Protein AF-A0A847VRV0-F1 (afdb_monomer_lite)

Radius of gyration: 17.58 Å; chains: 1; bounding box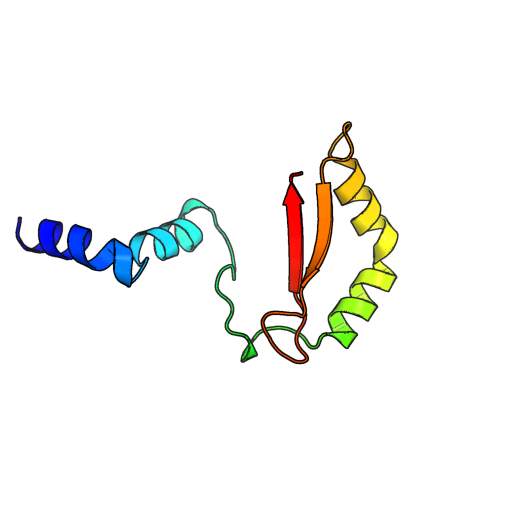: 50×27×33 Å

Sequence (87 aa):
MVVVAVAIVVEPYTKWYHRLADILIYNNHNHYLPCSALPELNEVEEIVSQHQDVVEQIENLSSEGNIEFVIDSMICQGKGSIIILLR

Foldseek 3Di:
DVVVVCCVVCCVPPVVVVVCCCVPVVVVPCPPPDLVPFAFLVVVVVVCVVVVVVVVVQLVVDVVSQWDWDWDCPPHPRGTDIDIGGD

Structure (mmCIF, N/CA/C/O backbone):
data_AF-A0A847VRV0-F1
#
_entry.id   AF-A0A847VRV0-F1
#
loop_
_atom_site.group_PDB
_atom_site.id
_atom_site.type_symbol
_atom_site.label_atom_id
_atom_site.label_alt_id
_atom_site.label_comp_id
_atom_site.label_asym_id
_atom_site.label_entity_id
_atom_site.label_seq_id
_atom_site.pdbx_PDB_ins_code
_atom_site.Cartn_x
_atom_site.Cartn_y
_atom_site.Cartn_z
_atom_site.occupancy
_atom_site.B_iso_or_equiv
_atom_site.auth_seq_id
_atom_site.auth_comp_id
_atom_site.auth_asym_id
_atom_site.auth_atom_id
_atom_site.pdbx_PDB_model_num
ATOM 1 N N . MET A 1 1 ? 36.069 12.510 2.800 1.00 62.81 1 MET A N 1
ATOM 2 C CA . MET A 1 1 ? 35.298 13.758 2.589 1.00 62.81 1 MET A CA 1
ATOM 3 C C . MET A 1 1 ? 34.602 13.799 1.234 1.00 62.81 1 MET A C 1
ATOM 5 O O . MET A 1 1 ? 33.391 13.930 1.233 1.00 62.81 1 MET A O 1
ATOM 9 N N . VAL A 1 2 ? 35.302 13.612 0.107 1.00 74.69 2 VAL A N 1
ATOM 10 C CA . VAL A 1 2 ? 34.681 13.617 -1.241 1.00 74.69 2 VAL A CA 1
ATOM 11 C C . VAL A 1 2 ? 33.540 12.602 -1.377 1.00 74.69 2 VAL A C 1
ATOM 13 O O . VAL A 1 2 ? 32.467 12.955 -1.841 1.00 74.69 2 VAL A O 1
ATOM 16 N N . VAL A 1 3 ? 33.726 11.375 -0.882 1.00 73.19 3 VAL A N 1
ATOM 17 C CA . VAL A 1 3 ? 32.691 10.320 -0.908 1.00 73.19 3 VAL A CA 1
ATOM 18 C C . VAL A 1 3 ? 31.428 10.725 -0.138 1.00 73.19 3 VAL A C 1
ATOM 20 O O . VAL A 1 3 ? 30.323 10.490 -0.608 1.00 73.19 3 VAL A O 1
ATOM 23 N N . VAL A 1 4 ? 31.587 11.384 1.013 1.00 74.00 4 VAL A N 1
ATOM 24 C CA . VAL A 1 4 ? 30.462 11.855 1.840 1.00 74.00 4 VAL A CA 1
ATOM 25 C C . VAL A 1 4 ? 29.743 13.019 1.156 1.00 74.00 4 VAL A C 1
ATOM 27 O O . VAL A 1 4 ? 28.520 13.051 1.132 1.00 74.00 4 VAL A O 1
ATOM 30 N N . ALA A 1 5 ? 30.486 13.941 0.539 1.00 75.50 5 ALA A N 1
ATOM 31 C CA . ALA A 1 5 ? 29.899 15.042 -0.220 1.00 75.50 5 ALA A CA 1
ATOM 32 C C . ALA A 1 5 ? 29.122 14.540 -1.451 1.00 75.50 5 ALA A C 1
ATOM 34 O O . ALA A 1 5 ? 28.015 15.001 -1.701 1.00 75.50 5 ALA A O 1
ATOM 35 N N . VAL A 1 6 ? 29.660 13.556 -2.180 1.00 74.56 6 VAL A N 1
ATOM 36 C CA . VAL A 1 6 ? 28.969 12.917 -3.312 1.00 74.56 6 VAL A CA 1
ATOM 37 C C . VAL A 1 6 ? 27.713 12.187 -2.838 1.00 74.56 6 VAL A C 1
ATOM 39 O O . VAL A 1 6 ? 26.661 12.364 -3.436 1.00 74.56 6 VAL A O 1
ATOM 42 N N . ALA A 1 7 ? 27.785 11.437 -1.737 1.00 67.00 7 ALA A N 1
ATOM 43 C CA . ALA A 1 7 ? 26.624 10.770 -1.150 1.00 67.00 7 ALA A CA 1
ATOM 44 C C . ALA A 1 7 ? 25.490 11.756 -0.810 1.00 67.00 7 ALA A C 1
ATOM 46 O O . ALA A 1 7 ? 24.345 11.521 -1.184 1.00 67.00 7 ALA A O 1
ATOM 47 N N . ILE A 1 8 ? 25.815 12.889 -0.178 1.00 69.94 8 ILE A N 1
ATOM 48 C CA . ILE A 1 8 ? 24.839 13.934 0.178 1.00 69.94 8 ILE A CA 1
ATOM 49 C C . ILE A 1 8 ? 24.228 14.588 -1.071 1.00 69.94 8 ILE A C 1
ATOM 51 O O . ILE A 1 8 ? 23.035 14.875 -1.092 1.00 69.94 8 ILE A O 1
ATOM 55 N N . VAL A 1 9 ? 25.026 14.823 -2.117 1.00 73.56 9 VAL A N 1
ATOM 56 C CA . VAL A 1 9 ? 24.558 15.466 -3.358 1.00 73.56 9 VAL A CA 1
ATOM 57 C C . VAL A 1 9 ? 23.717 14.519 -4.218 1.00 73.56 9 VAL A C 1
ATOM 59 O O . VAL A 1 9 ? 22.805 14.976 -4.900 1.00 73.56 9 VAL A O 1
ATOM 62 N N . VAL A 1 10 ? 24.005 13.215 -4.198 1.00 70.62 10 VAL A N 1
ATOM 63 C CA . VAL A 1 10 ? 23.320 12.208 -5.025 1.00 70.62 10 VAL A CA 1
ATOM 64 C C . VAL A 1 10 ? 22.012 11.731 -4.386 1.00 70.62 10 VAL A C 1
ATOM 66 O O . VAL A 1 10 ? 21.062 11.435 -5.111 1.00 70.62 10 VAL A O 1
ATOM 69 N N . GLU A 1 11 ? 21.918 11.725 -3.055 1.00 65.06 11 GLU A N 1
ATOM 70 C CA . GLU A 1 11 ? 20.725 11.279 -2.326 1.00 65.06 11 GLU A CA 1
ATOM 71 C C . GLU A 1 11 ? 19.396 11.936 -2.751 1.00 65.06 11 GLU A C 1
ATOM 73 O O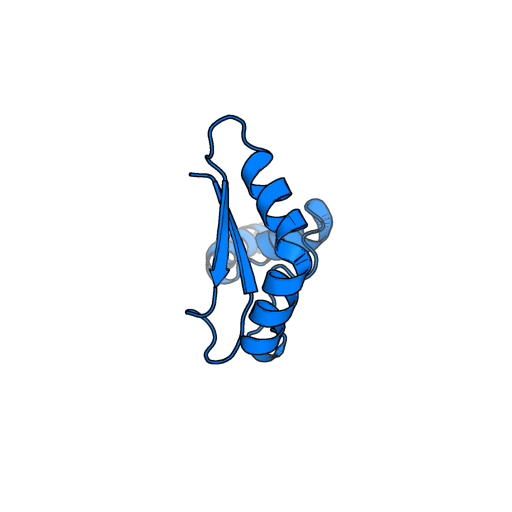 . GLU A 1 11 ? 18.432 11.194 -2.954 1.00 65.06 11 GLU A O 1
ATOM 78 N N . PRO A 1 12 ? 19.286 13.264 -2.972 1.00 66.50 12 PRO A N 1
ATOM 79 C CA . PRO A 1 12 ? 18.023 13.860 -3.415 1.00 66.50 12 PRO A CA 1
ATOM 80 C C . PRO A 1 12 ? 17.576 13.392 -4.808 1.00 66.50 12 PRO A C 1
ATOM 82 O O . PRO A 1 12 ? 16.388 13.470 -5.119 1.00 66.50 12 PRO A O 1
ATOM 85 N N . TYR A 1 13 ? 18.497 12.893 -5.640 1.00 63.47 13 TYR A N 1
ATOM 86 C CA . TYR A 1 13 ? 18.195 12.436 -6.998 1.00 63.47 13 TYR A CA 1
ATOM 87 C C . TYR A 1 13 ? 17.925 10.932 -7.069 1.00 63.47 13 TYR A C 1
ATOM 89 O O . TYR A 1 13 ? 17.057 10.507 -7.827 1.00 63.47 13 TYR A O 1
ATOM 97 N N . THR A 1 14 ? 18.656 10.117 -6.305 1.00 65.50 14 THR A N 1
ATOM 98 C CA . THR A 1 14 ? 18.561 8.650 -6.394 1.00 65.50 14 THR A CA 1
ATOM 99 C C . THR A 1 14 ? 17.741 8.016 -5.273 1.00 65.50 14 THR A C 1
ATOM 101 O O . THR A 1 14 ? 17.311 6.874 -5.440 1.00 65.50 14 THR A O 1
ATOM 104 N N . LYS A 1 15 ? 17.508 8.733 -4.159 1.00 69.50 15 LYS A N 1
ATOM 105 C CA . LYS A 1 15 ? 16.824 8.244 -2.944 1.00 69.50 15 LYS A CA 1
ATOM 106 C C . LYS A 1 15 ? 17.375 6.900 -2.450 1.00 69.50 15 LYS A C 1
ATOM 108 O O . LYS A 1 15 ? 16.626 6.033 -1.994 1.00 69.50 15 LYS A O 1
ATOM 113 N N . TRP A 1 16 ? 18.676 6.674 -2.619 1.00 68.38 16 TRP A N 1
ATOM 114 C CA . TRP A 1 16 ? 19.272 5.355 -2.437 1.00 68.38 16 TRP A CA 1
ATOM 115 C C . TRP A 1 16 ? 19.375 4.982 -0.956 1.00 68.38 16 TRP A C 1
ATOM 117 O O . TRP A 1 16 ? 19.063 3.845 -0.597 1.00 68.38 16 TRP A O 1
ATOM 127 N N . TYR A 1 17 ? 19.730 5.935 -0.084 1.00 67.62 17 TYR A N 1
ATOM 128 C CA . TYR A 1 17 ? 19.750 5.702 1.362 1.00 67.62 17 TYR A CA 1
ATOM 129 C C . TYR A 1 17 ? 18.343 5.540 1.927 1.00 67.62 17 TYR A C 1
ATOM 131 O O . TYR A 1 17 ? 18.128 4.625 2.721 1.00 67.62 17 TYR A O 1
ATOM 139 N N . HIS A 1 18 ? 17.377 6.344 1.474 1.00 68.00 18 HIS A N 1
ATOM 140 C CA . HIS A 1 18 ? 15.969 6.140 1.827 1.00 68.00 18 HIS A CA 1
ATOM 141 C C . HIS A 1 18 ? 15.477 4.739 1.453 1.00 68.00 18 HIS A C 1
ATOM 143 O O . HIS A 1 18 ? 14.964 4.020 2.304 1.00 68.00 18 HIS A O 1
ATOM 149 N N . ARG A 1 19 ? 15.733 4.294 0.218 1.00 67.00 19 ARG A N 1
ATOM 150 C CA . ARG A 1 19 ? 15.313 2.966 -0.242 1.00 67.00 19 ARG A CA 1
ATOM 151 C C . ARG A 1 19 ? 15.961 1.830 0.555 1.00 67.00 19 ARG A C 1
ATOM 153 O O . ARG A 1 19 ? 15.310 0.826 0.830 1.00 67.00 19 ARG A O 1
ATOM 160 N N . LEU A 1 20 ? 17.232 1.974 0.935 1.00 70.62 20 LEU A N 1
ATOM 161 C CA . LEU A 1 20 ? 17.916 1.009 1.802 1.00 70.62 20 LEU A CA 1
ATOM 162 C C . LEU A 1 20 ? 17.346 1.004 3.223 1.00 70.62 20 LEU A C 1
ATOM 164 O O . LEU A 1 20 ? 17.174 -0.072 3.790 1.00 70.62 20 LEU A O 1
ATOM 168 N N . ALA A 1 21 ? 17.040 2.173 3.787 1.00 67.38 21 ALA A N 1
ATOM 169 C CA . ALA A 1 21 ? 16.413 2.281 5.100 1.00 67.38 21 ALA A CA 1
ATOM 170 C C . ALA A 1 21 ? 15.017 1.635 5.108 1.00 67.38 21 ALA A C 1
ATOM 172 O O . ALA A 1 21 ? 14.706 0.877 6.024 1.00 67.38 21 ALA A O 1
ATOM 173 N N . ASP A 1 22 ? 14.218 1.844 4.060 1.00 64.31 22 ASP A N 1
ATOM 174 C CA . ASP A 1 22 ? 12.902 1.213 3.909 1.00 64.31 22 ASP A CA 1
ATOM 175 C C . ASP A 1 22 ? 13.004 -0.315 3.909 1.00 64.31 22 ASP A C 1
ATOM 177 O O . ASP A 1 22 ? 12.287 -0.992 4.642 1.00 64.31 22 ASP A O 1
ATOM 181 N N . ILE A 1 23 ? 13.949 -0.870 3.150 1.00 65.25 23 ILE A N 1
ATOM 182 C CA . ILE A 1 23 ? 14.107 -2.324 3.033 1.00 65.25 23 ILE A CA 1
ATOM 183 C C . ILE A 1 23 ? 14.707 -2.938 4.308 1.00 65.25 23 ILE A C 1
ATOM 185 O O . ILE A 1 23 ? 14.240 -3.981 4.755 1.00 65.25 23 ILE A O 1
ATOM 189 N N . LEU A 1 24 ? 15.748 -2.325 4.885 1.00 64.69 24 LEU A N 1
ATOM 190 C CA . LEU A 1 24 ? 16.550 -2.937 5.955 1.00 64.69 24 LEU A CA 1
ATOM 191 C C . LEU A 1 24 ? 16.088 -2.577 7.369 1.00 64.69 24 LEU A C 1
ATOM 193 O O . LEU A 1 24 ? 16.237 -3.395 8.273 1.00 64.69 24 LEU A O 1
ATOM 197 N N . ILE A 1 25 ? 15.590 -1.356 7.578 1.00 68.06 25 ILE A N 1
ATOM 198 C CA . ILE A 1 25 ? 15.228 -0.843 8.909 1.00 68.06 25 ILE A CA 1
ATOM 199 C C . ILE A 1 25 ? 13.724 -0.969 9.120 1.00 68.06 25 ILE A C 1
ATOM 201 O O . ILE A 1 25 ? 13.290 -1.535 10.119 1.00 68.06 25 ILE A O 1
ATOM 205 N N . TYR A 1 26 ? 12.930 -0.471 8.171 1.00 63.03 26 TYR A N 1
ATOM 206 C CA . TYR A 1 26 ? 11.470 -0.493 8.278 1.00 63.03 26 TYR A CA 1
ATOM 207 C C . TYR A 1 26 ? 10.855 -1.833 7.855 1.00 63.03 26 TYR A C 1
ATOM 209 O O . TYR A 1 26 ? 9.655 -2.026 8.027 1.00 63.03 26 TYR A O 1
ATOM 217 N N . ASN A 1 27 ? 11.668 -2.762 7.326 1.00 60.66 27 ASN A N 1
ATOM 218 C CA . ASN A 1 27 ? 11.235 -4.047 6.767 1.00 60.66 27 ASN A CA 1
ATOM 219 C C . ASN A 1 27 ? 10.041 -3.886 5.808 1.00 60.66 27 ASN A C 1
ATOM 221 O O . ASN A 1 27 ? 9.120 -4.704 5.773 1.00 60.66 27 ASN A O 1
ATOM 225 N N . ASN A 1 28 ? 10.056 -2.794 5.042 1.00 60.19 28 ASN A N 1
ATOM 226 C CA . ASN A 1 28 ? 9.016 -2.418 4.099 1.00 60.19 28 ASN A CA 1
ATOM 227 C C . ASN A 1 28 ? 9.175 -3.286 2.843 1.00 60.19 28 ASN A C 1
ATOM 229 O O . ASN A 1 28 ? 9.727 -2.881 1.814 1.00 60.19 28 ASN A O 1
ATOM 233 N N . HIS A 1 29 ? 8.764 -4.548 2.973 1.00 59.34 29 HIS A N 1
ATOM 234 C CA . HIS A 1 29 ? 8.846 -5.544 1.917 1.00 59.34 29 HIS A CA 1
ATOM 235 C C . HIS A 1 29 ? 8.045 -5.060 0.701 1.00 59.34 29 HIS A C 1
ATOM 237 O O . HIS A 1 29 ? 6.875 -4.714 0.823 1.00 59.34 29 HIS A O 1
ATOM 243 N N . ASN A 1 30 ? 8.682 -5.021 -0.474 1.00 64.44 30 ASN A N 1
ATOM 244 C CA . ASN A 1 30 ? 8.050 -4.643 -1.744 1.00 64.44 30 ASN A CA 1
ATOM 245 C C . ASN A 1 30 ? 7.449 -3.220 -1.818 1.00 64.44 30 ASN A C 1
ATOM 247 O O . ASN A 1 30 ? 6.609 -2.949 -2.668 1.00 64.44 30 ASN A O 1
ATOM 251 N N . HIS A 1 31 ? 7.938 -2.265 -1.023 1.00 64.94 31 HIS A N 1
ATOM 252 C CA . HIS A 1 31 ? 7.438 -0.878 -1.046 1.00 64.94 31 HIS A CA 1
ATOM 253 C C . HIS A 1 31 ? 7.641 -0.146 -2.396 1.00 64.94 31 HIS A C 1
ATOM 255 O O . HIS A 1 31 ? 6.949 0.817 -2.702 1.00 64.94 31 HIS A O 1
ATOM 261 N N . TYR A 1 32 ? 8.575 -0.608 -3.235 1.00 68.25 32 TYR A N 1
ATOM 262 C CA . TYR A 1 32 ? 8.895 -0.007 -4.539 1.00 68.25 32 TYR A CA 1
ATOM 263 C C . TYR A 1 32 ? 8.693 -0.999 -5.692 1.00 68.25 32 TYR A C 1
ATOM 265 O O . TYR A 1 32 ? 9.623 -1.247 -6.471 1.00 68.25 32 TYR A O 1
ATOM 273 N N . LEU A 1 33 ? 7.514 -1.618 -5.770 1.00 79.00 33 LEU A N 1
ATOM 274 C CA . LEU A 1 33 ? 7.188 -2.522 -6.873 1.00 79.00 33 LEU A CA 1
ATOM 275 C C . LEU A 1 33 ? 7.049 -1.748 -8.195 1.00 79.00 33 LEU A C 1
ATOM 277 O O . LEU A 1 33 ? 6.384 -0.713 -8.239 1.00 79.00 33 LEU A O 1
ATOM 281 N N . PRO A 1 34 ? 7.653 -2.233 -9.295 1.00 85.75 34 PRO A N 1
ATOM 282 C CA . PRO A 1 34 ? 7.346 -1.712 -10.621 1.00 85.75 34 PRO A CA 1
ATOM 283 C C . PRO A 1 34 ? 5.913 -2.097 -11.026 1.00 85.75 34 PRO A C 1
ATOM 285 O O . PRO A 1 34 ? 5.427 -3.151 -10.623 1.00 85.75 34 PRO A O 1
ATOM 288 N N . CYS A 1 35 ? 5.269 -1.315 -11.905 1.00 86.50 35 CYS A N 1
ATOM 289 C CA . CYS A 1 35 ? 3.910 -1.614 -12.394 1.00 86.50 35 CYS A CA 1
ATOM 290 C C . CYS A 1 35 ? 3.767 -3.037 -12.972 1.00 86.50 35 CYS A C 1
ATOM 292 O O . CYS A 1 35 ? 2.710 -3.647 -12.868 1.00 86.50 35 CYS A O 1
ATOM 294 N N . SER A 1 36 ? 4.826 -3.588 -13.576 1.00 87.62 36 SER A N 1
ATOM 295 C CA . SER A 1 36 ? 4.816 -4.952 -14.122 1.00 87.62 36 SER A CA 1
ATOM 296 C C . SER A 1 36 ? 4.682 -6.042 -13.058 1.00 87.62 36 SER A C 1
ATOM 298 O O . SER A 1 36 ? 4.285 -7.154 -13.390 1.00 87.62 36 SER A O 1
ATOM 300 N N . ALA A 1 37 ? 5.025 -5.736 -11.807 1.00 89.06 37 ALA A N 1
ATOM 301 C CA . ALA A 1 37 ? 4.930 -6.648 -10.676 1.00 89.06 37 ALA A CA 1
ATOM 302 C C . ALA A 1 37 ? 3.649 -6.444 -9.850 1.00 89.06 37 ALA A C 1
ATOM 304 O O . ALA A 1 37 ? 3.445 -7.166 -8.878 1.00 89.06 37 ALA A O 1
ATOM 305 N N . LEU A 1 38 ? 2.803 -5.473 -10.215 1.00 91.06 38 LEU A N 1
ATOM 306 C CA . LEU A 1 38 ? 1.496 -5.304 -9.590 1.00 91.06 38 LEU A CA 1
ATOM 307 C C . LEU A 1 38 ? 0.491 -6.335 -10.137 1.00 91.06 38 LEU A C 1
ATOM 309 O O . LEU A 1 38 ? 0.576 -6.710 -11.317 1.00 91.06 38 LEU A O 1
ATOM 313 N N . PRO A 1 39 ? -0.465 -6.780 -9.307 1.00 92.19 39 PRO A N 1
ATOM 314 C CA . PRO A 1 39 ? -1.574 -7.627 -9.737 1.00 92.19 39 PRO A CA 1
ATOM 315 C C . PRO A 1 39 ? -2.536 -6.872 -10.662 1.00 92.19 39 PRO A C 1
ATOM 317 O O . PRO A 1 39 ? -2.540 -5.637 -10.721 1.00 92.19 39 PRO A O 1
ATOM 320 N N . GLU A 1 40 ? -3.341 -7.622 -11.410 1.00 95.56 40 GLU A N 1
ATOM 321 C CA . GLU A 1 40 ? -4.394 -7.039 -12.245 1.00 95.56 40 GLU A CA 1
ATOM 322 C C . GLU A 1 40 ? -5.474 -6.391 -11.367 1.00 95.56 40 GLU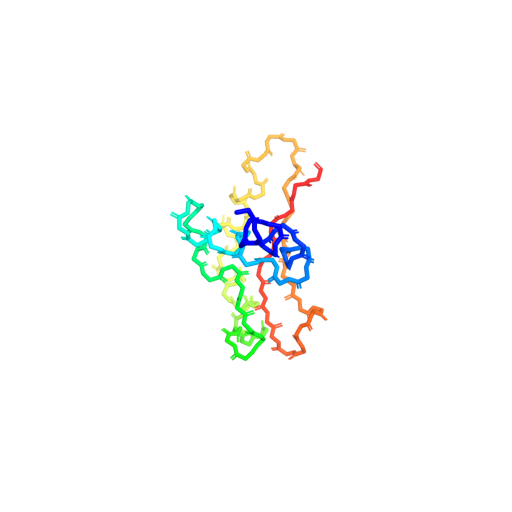 A C 1
ATOM 324 O O . GLU A 1 40 ? -5.777 -6.867 -10.273 1.00 95.56 40 GLU A O 1
ATOM 329 N N . LEU A 1 41 ? -6.068 -5.293 -11.837 1.00 94.88 41 LEU A N 1
ATOM 330 C CA . LEU A 1 41 ? -7.055 -4.542 -11.057 1.00 94.88 41 LEU A CA 1
ATOM 331 C C . LEU A 1 41 ? -8.262 -5.401 -10.652 1.00 94.88 41 LEU A C 1
ATOM 333 O O . LEU A 1 41 ? -8.697 -5.344 -9.507 1.00 94.88 41 LEU A O 1
ATOM 337 N N . ASN A 1 42 ? -8.766 -6.227 -11.568 1.00 95.44 42 ASN A N 1
ATOM 338 C CA . ASN A 1 42 ? -9.911 -7.102 -11.317 1.00 95.44 42 ASN A CA 1
ATOM 339 C C . ASN A 1 42 ? -9.627 -8.152 -10.230 1.00 95.44 42 ASN A C 1
ATOM 341 O O . ASN A 1 42 ? -10.517 -8.473 -9.453 1.00 95.44 42 ASN A O 1
ATOM 345 N N . GLU A 1 43 ? -8.398 -8.667 -10.164 1.00 95.94 43 GLU A N 1
ATOM 346 C CA . GLU A 1 43 ? -7.970 -9.598 -9.116 1.00 95.94 43 GLU A CA 1
ATOM 347 C C . GLU A 1 43 ? -7.982 -8.908 -7.747 1.00 95.94 43 GLU A C 1
ATOM 349 O O . GLU A 1 43 ? -8.486 -9.462 -6.771 1.00 95.94 43 GLU A O 1
ATOM 354 N N . VAL A 1 44 ? -7.485 -7.668 -7.678 1.00 94.12 44 VAL A N 1
ATOM 355 C CA . VAL A 1 44 ? -7.503 -6.878 -6.439 1.00 94.12 44 VAL A CA 1
ATOM 356 C C . VAL A 1 44 ? -8.935 -6.577 -6.003 1.00 94.12 44 VAL A C 1
ATOM 358 O O . VAL A 1 44 ? -9.268 -6.794 -4.841 1.00 94.12 44 VAL A O 1
ATOM 361 N N . GLU A 1 45 ? -9.791 -6.115 -6.916 1.00 95.25 45 GLU A N 1
ATOM 362 C CA . GLU A 1 45 ? -11.206 -5.840 -6.634 1.00 95.25 45 GLU A CA 1
ATOM 363 C C . GLU A 1 45 ? -11.941 -7.091 -6.137 1.00 95.25 45 GLU A C 1
ATOM 365 O O . GLU A 1 45 ? -12.682 -7.024 -5.154 1.00 95.25 45 GLU A O 1
ATOM 370 N N . GLU A 1 46 ? -11.698 -8.244 -6.766 1.00 96.94 46 GLU A N 1
ATOM 371 C CA . GLU A 1 46 ? -12.276 -9.520 -6.354 1.00 96.94 46 GLU A CA 1
ATOM 372 C C . GLU A 1 46 ? -11.830 -9.900 -4.936 1.00 96.94 46 GLU A C 1
ATOM 374 O O . GLU A 1 46 ? -12.677 -10.146 -4.075 1.00 96.94 46 GLU A O 1
ATOM 379 N N . ILE A 1 47 ? -10.525 -9.886 -4.653 1.00 96.06 47 ILE A N 1
ATOM 380 C CA . ILE A 1 47 ? -9.991 -10.246 -3.332 1.00 96.06 47 ILE A CA 1
ATOM 381 C C . ILE A 1 47 ? -10.503 -9.291 -2.250 1.00 96.06 47 ILE A C 1
ATOM 383 O O . ILE A 1 47 ? -10.910 -9.749 -1.182 1.00 96.06 47 ILE A O 1
ATOM 387 N N . VAL A 1 48 ? -10.521 -7.982 -2.517 1.00 95.31 48 VAL A N 1
ATOM 388 C CA . VAL A 1 48 ? -11.041 -6.982 -1.572 1.00 95.31 48 VAL A CA 1
ATOM 389 C C . VAL A 1 48 ? -12.529 -7.214 -1.313 1.00 95.31 48 VAL A C 1
ATOM 391 O O . VAL A 1 48 ? -12.961 -7.170 -0.165 1.00 95.31 48 VAL A O 1
ATOM 394 N N . SER A 1 49 ? -13.315 -7.534 -2.346 1.00 95.12 49 SER A N 1
ATOM 395 C CA . SER A 1 49 ? -14.740 -7.850 -2.179 1.00 95.12 49 SER A CA 1
ATOM 396 C C . SER A 1 49 ? -14.978 -9.098 -1.319 1.00 95.12 49 SER A C 1
ATOM 398 O O . SER A 1 49 ? -15.941 -9.140 -0.555 1.00 95.12 49 SER A O 1
ATOM 400 N N . GLN A 1 50 ? -14.083 -10.088 -1.398 1.00 97.31 50 GLN A N 1
ATOM 401 C CA . GLN A 1 50 ? -14.148 -11.318 -0.604 1.00 97.31 50 GLN A CA 1
ATOM 402 C C . GLN A 1 50 ? -13.745 -11.109 0.863 1.00 97.31 50 GLN A C 1
ATOM 404 O O . GLN A 1 50 ? -14.152 -11.902 1.707 1.00 97.31 50 GLN A O 1
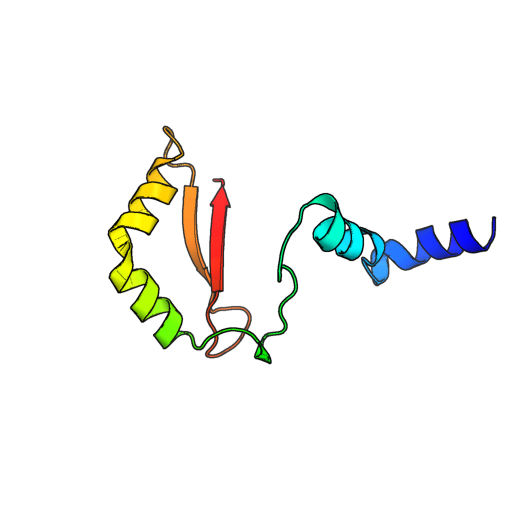ATOM 409 N N . HIS A 1 51 ? -12.980 -10.054 1.163 1.00 96.06 51 HIS A N 1
ATOM 410 C CA . HIS A 1 51 ? -12.430 -9.763 2.494 1.00 96.06 51 HIS A CA 1
ATOM 411 C C . HIS A 1 51 ? -12.893 -8.402 3.032 1.00 96.06 51 HIS A C 1
ATOM 413 O O . HIS A 1 51 ? -12.140 -7.695 3.706 1.00 96.06 51 HIS A O 1
ATOM 419 N N . GLN A 1 52 ? -14.133 -8.011 2.728 1.00 95.12 52 GLN A N 1
ATOM 420 C CA . GLN A 1 52 ? -14.722 -6.764 3.230 1.00 95.12 52 GLN A CA 1
ATOM 421 C C . GLN A 1 52 ? -14.714 -6.679 4.762 1.00 95.12 52 GLN A C 1
ATOM 423 O O . GLN A 1 52 ? -14.516 -5.606 5.320 1.00 95.12 52 GLN A O 1
ATOM 428 N N . ASP A 1 53 ? -14.818 -7.812 5.454 1.00 96.12 53 ASP A N 1
ATOM 429 C CA . ASP A 1 53 ? -14.694 -7.887 6.910 1.00 96.12 53 ASP A CA 1
ATOM 430 C C . ASP A 1 53 ? -13.326 -7.401 7.415 1.00 96.12 53 ASP A C 1
ATOM 432 O O . ASP A 1 53 ? -13.230 -6.794 8.482 1.00 96.12 53 ASP A O 1
ATOM 436 N N . VAL A 1 54 ? -12.253 -7.652 6.660 1.00 94.50 54 VAL A N 1
ATOM 437 C CA . VAL A 1 54 ? 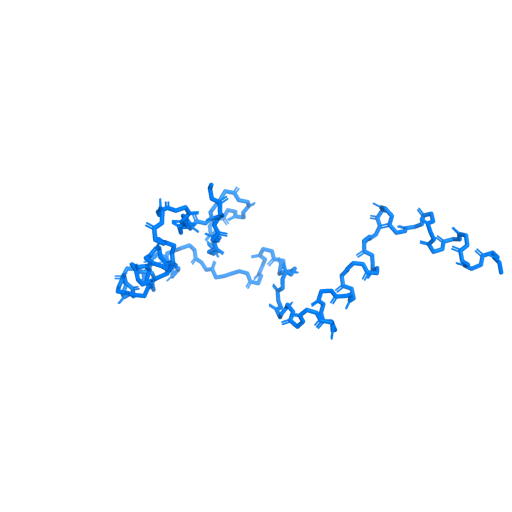-10.903 -7.179 6.987 1.00 94.50 54 VAL A CA 1
ATOM 438 C C . VAL A 1 54 ? -10.776 -5.686 6.698 1.00 94.50 54 VAL A C 1
ATOM 440 O O . VAL A 1 54 ? -10.165 -4.969 7.489 1.00 94.50 54 VAL A O 1
ATOM 443 N N . VAL A 1 55 ? -11.371 -5.208 5.602 1.00 92.62 55 VAL A N 1
ATOM 444 C CA . VAL A 1 55 ? -11.402 -3.776 5.261 1.00 92.62 55 VAL A CA 1
ATOM 445 C C . VAL A 1 55 ? -12.092 -2.984 6.370 1.00 92.62 55 VAL A C 1
ATOM 447 O O . VAL A 1 55 ? -11.501 -2.051 6.910 1.00 92.62 55 VAL A O 1
ATOM 450 N N . GLU A 1 56 ? -13.276 -3.421 6.799 1.00 91.75 56 GLU A N 1
ATOM 451 C CA . GLU A 1 56 ? -14.006 -2.797 7.906 1.00 91.75 56 GLU A CA 1
ATOM 452 C C . GLU A 1 56 ? -13.197 -2.823 9.209 1.00 91.75 56 GLU A C 1
ATOM 454 O O . GLU A 1 56 ? -13.173 -1.840 9.950 1.00 91.75 56 GLU A O 1
ATOM 459 N N . GLN A 1 57 ? -12.505 -3.925 9.513 1.00 91.75 57 GLN A N 1
ATOM 460 C CA . GLN A 1 57 ? -11.635 -3.989 10.691 1.00 91.75 57 GLN A CA 1
ATOM 461 C C . GLN A 1 57 ? -10.512 -2.950 10.632 1.00 91.75 57 GLN A C 1
ATOM 463 O O . GLN A 1 57 ? -10.233 -2.327 11.653 1.00 91.75 57 GLN A O 1
ATOM 468 N N . ILE A 1 58 ? -9.894 -2.747 9.463 1.00 89.56 58 ILE A N 1
ATOM 469 C CA . ILE A 1 58 ? -8.830 -1.754 9.256 1.00 89.56 58 ILE A CA 1
ATOM 470 C C . ILE A 1 58 ? -9.365 -0.336 9.458 1.00 89.56 58 ILE A C 1
ATOM 472 O O . ILE A 1 58 ? -8.764 0.436 10.205 1.00 89.56 58 ILE A O 1
ATOM 476 N N . GLU A 1 59 ? -10.491 0.003 8.832 1.00 88.94 59 GLU A N 1
ATOM 477 C CA . GLU A 1 59 ? -11.100 1.334 8.951 1.00 88.94 59 GLU A CA 1
ATOM 478 C C . GLU A 1 59 ? -11.500 1.644 10.405 1.00 88.94 59 GLU A C 1
ATOM 480 O O . GLU A 1 59 ? -11.300 2.759 10.891 1.00 88.94 59 GLU A O 1
ATOM 485 N N . ASN A 1 60 ? -11.950 0.628 11.148 1.00 89.88 60 ASN A N 1
ATOM 486 C CA . ASN A 1 60 ? -12.327 0.739 12.559 1.00 89.88 60 ASN A CA 1
ATOM 487 C C . ASN A 1 60 ? -11.145 0.746 13.550 1.00 89.88 60 ASN A C 1
ATOM 489 O O . ASN A 1 60 ? -11.369 0.920 14.751 1.00 89.88 60 ASN A O 1
ATOM 493 N N . LEU A 1 61 ? -9.889 0.585 13.107 1.00 86.75 61 LEU A N 1
ATOM 494 C CA . LEU A 1 61 ? -8.721 0.713 14.000 1.00 86.75 61 LEU A CA 1
ATOM 495 C C . LEU A 1 61 ? -8.575 2.134 14.563 1.00 86.75 61 LEU A C 1
ATOM 497 O O . LEU A 1 61 ? -7.961 2.330 15.613 1.00 86.75 61 LEU A O 1
ATOM 501 N N . SER A 1 62 ? -9.132 3.124 13.867 1.00 77.81 62 SER A N 1
ATOM 502 C CA . SER A 1 62 ? -9.216 4.502 14.324 1.00 77.81 62 SER A CA 1
ATOM 503 C C . SER A 1 62 ? -10.590 4.760 14.924 1.00 77.81 62 SER A C 1
ATOM 505 O O . SER A 1 62 ? -11.595 4.791 14.219 1.00 77.81 62 SER A O 1
ATOM 507 N N . SER A 1 63 ? -10.624 5.039 16.227 1.00 68.12 63 SER A N 1
ATOM 508 C CA . SER A 1 63 ? -11.835 5.453 16.947 1.00 68.12 63 SER A CA 1
ATOM 509 C C . SER A 1 63 ? -12.484 6.725 16.383 1.00 68.12 63 SER A C 1
ATOM 511 O O . SER A 1 63 ? -13.618 7.043 16.731 1.00 68.12 63 SER A O 1
ATOM 513 N N . GLU A 1 64 ? -11.751 7.478 15.561 1.00 75.94 64 GLU A N 1
ATOM 514 C CA . GLU A 1 64 ? -12.160 8.764 14.996 1.00 75.94 64 GLU A CA 1
ATOM 515 C C . GLU A 1 64 ? -12.584 8.660 13.520 1.00 75.94 64 GLU A C 1
ATOM 517 O O . GLU A 1 64 ? -13.031 9.651 12.953 1.00 75.94 64 GLU A O 1
ATOM 522 N N . GLY A 1 65 ? -12.483 7.478 12.891 1.00 72.56 65 GLY A N 1
ATOM 523 C CA . GLY A 1 65 ? -12.807 7.309 11.467 1.00 72.56 65 GLY A CA 1
ATOM 524 C C . GLY A 1 65 ? -11.786 7.959 10.526 1.00 72.56 65 GLY A C 1
ATOM 525 O O . GLY A 1 65 ? -12.096 8.285 9.385 1.00 72.56 65 GLY A O 1
ATOM 526 N N . ASN A 1 66 ? -10.559 8.151 11.009 1.00 85.19 66 ASN A N 1
ATOM 527 C CA . ASN A 1 66 ? -9.472 8.802 10.273 1.00 85.19 66 ASN A CA 1
ATOM 528 C C . ASN A 1 66 ? -8.686 7.830 9.374 1.00 85.19 66 ASN A C 1
ATOM 530 O O . ASN A 1 66 ? -7.592 8.166 8.942 1.00 85.19 66 ASN A O 1
ATOM 534 N N . ILE A 1 67 ? -9.166 6.606 9.150 1.00 89.44 67 ILE A N 1
ATOM 535 C CA . ILE A 1 67 ? -8.499 5.628 8.281 1.00 89.44 67 ILE A CA 1
ATOM 536 C C . ILE A 1 67 ? -9.363 5.431 7.044 1.00 89.44 67 ILE A C 1
ATOM 538 O O . ILE A 1 67 ? -10.536 5.099 7.162 1.00 89.44 67 ILE A O 1
ATOM 542 N N . GLU A 1 68 ? -8.770 5.625 5.870 1.00 90.00 68 GLU A N 1
ATOM 543 C CA . GLU A 1 68 ? -9.427 5.426 4.579 1.00 90.00 68 GLU A CA 1
ATOM 544 C C . GLU A 1 68 ? -8.703 4.311 3.815 1.00 90.00 68 GLU A C 1
ATOM 546 O O . GLU A 1 68 ? -7.489 4.389 3.597 1.00 90.00 68 GLU A O 1
ATOM 551 N N . PHE A 1 69 ? -9.437 3.265 3.428 1.00 92.12 69 PHE A N 1
ATOM 552 C CA . PHE A 1 69 ? -8.926 2.167 2.612 1.00 92.12 69 PHE A CA 1
ATOM 553 C C . PHE A 1 69 ? -9.290 2.397 1.140 1.00 92.12 69 PHE A C 1
ATOM 555 O O . PHE A 1 69 ? -10.463 2.508 0.788 1.00 92.12 69 PHE A O 1
ATOM 562 N N . VAL A 1 70 ? -8.293 2.452 0.254 1.00 91.75 70 VAL A N 1
ATOM 563 C CA . VAL A 1 70 ? -8.500 2.784 -1.164 1.00 91.75 70 VAL A CA 1
ATOM 564 C C . VAL A 1 70 ? -7.771 1.795 -2.067 1.00 91.75 70 VAL A C 1
ATOM 566 O O . VAL A 1 70 ? -6.597 1.492 -1.855 1.00 91.75 70 VAL A O 1
ATOM 569 N N . ILE A 1 71 ? -8.449 1.335 -3.120 1.00 93.00 71 ILE A N 1
ATOM 570 C CA . ILE A 1 71 ? -7.799 0.646 -4.240 1.00 93.00 71 ILE A CA 1
ATOM 571 C C . ILE A 1 71 ? -7.262 1.712 -5.201 1.00 93.00 71 ILE A C 1
ATOM 573 O O . ILE A 1 71 ? -8.034 2.413 -5.857 1.00 93.00 71 ILE A O 1
ATOM 577 N N . ASP A 1 72 ? -5.940 1.837 -5.295 1.00 90.00 72 ASP A N 1
ATOM 578 C CA . ASP A 1 72 ? -5.293 2.696 -6.283 1.00 90.00 72 ASP A CA 1
ATOM 579 C C . ASP A 1 72 ? -5.138 1.966 -7.619 1.00 90.00 72 ASP A C 1
ATOM 581 O O . ASP A 1 72 ? -4.477 0.929 -7.723 1.00 90.00 72 ASP A O 1
ATOM 585 N N . SER A 1 73 ? -5.743 2.554 -8.647 1.00 90.06 73 SER A N 1
ATOM 586 C CA . SER A 1 73 ? -5.690 2.120 -10.047 1.00 90.06 73 SER A CA 1
ATOM 587 C C . SER A 1 73 ? -5.254 3.243 -10.995 1.00 90.06 73 SER A C 1
ATOM 589 O O . SER A 1 73 ? -5.209 3.058 -12.213 1.00 90.06 73 SER A O 1
ATOM 591 N N . MET A 1 74 ? -4.930 4.429 -10.463 1.00 85.31 74 MET A N 1
ATOM 592 C CA . MET A 1 74 ? -4.656 5.610 -11.284 1.00 85.31 74 MET A CA 1
ATOM 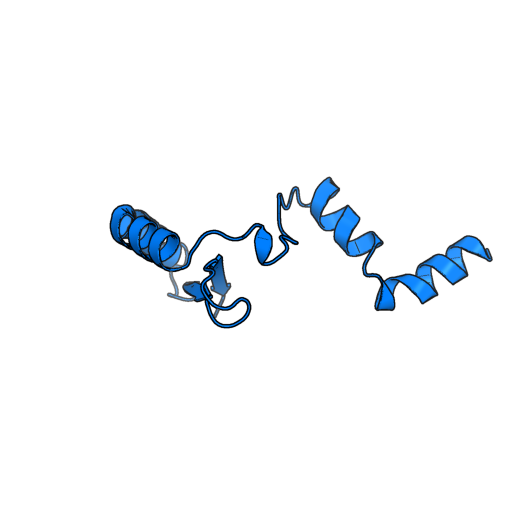593 C C . MET A 1 74 ? -3.223 5.644 -11.815 1.00 85.31 74 MET A C 1
ATOM 595 O O . MET A 1 74 ? -2.975 6.222 -12.875 1.00 85.31 74 MET A O 1
ATOM 599 N N . ILE A 1 75 ? -2.275 5.039 -11.095 1.00 84.94 75 ILE A N 1
ATOM 600 C CA . ILE A 1 75 ? -0.847 5.127 -11.425 1.00 84.94 75 ILE A CA 1
ATOM 601 C C . ILE A 1 75 ? -0.457 4.153 -12.546 1.00 84.94 75 ILE A C 1
ATOM 603 O O . ILE A 1 75 ? 0.260 4.527 -13.475 1.00 84.94 75 ILE A O 1
ATOM 607 N N . CYS A 1 76 ? -0.926 2.907 -12.477 1.00 87.19 76 CYS A N 1
ATOM 608 C CA . CYS A 1 76 ? -0.560 1.844 -13.410 1.00 87.19 76 CYS A CA 1
ATOM 609 C C . CYS A 1 76 ? -1.826 1.317 -14.107 1.00 87.19 76 CYS A C 1
ATOM 611 O O . CYS A 1 76 ? -2.644 0.647 -13.486 1.00 87.19 76 CYS A O 1
ATOM 613 N N . GLN A 1 77 ? -1.990 1.592 -15.405 1.00 90.50 77 GLN A N 1
ATOM 614 C CA . GLN A 1 77 ? -3.187 1.179 -16.152 1.00 90.50 77 GLN A CA 1
ATOM 615 C C . GLN A 1 77 ? -3.405 -0.340 -16.104 1.00 90.50 77 GLN A C 1
ATOM 617 O O . GLN A 1 77 ? -2.499 -1.110 -16.419 1.00 90.50 77 GLN A O 1
ATOM 622 N N . GLY A 1 78 ? -4.620 -0.755 -15.736 1.00 90.88 78 GLY A N 1
ATOM 623 C CA . GLY A 1 78 ? -5.013 -2.166 -15.628 1.00 90.88 78 GLY A CA 1
ATOM 624 C C . GLY A 1 78 ? -4.483 -2.884 -14.384 1.00 90.88 78 GLY A C 1
ATOM 625 O O . GLY A 1 78 ? -4.859 -4.024 -14.138 1.00 90.88 78 GLY A O 1
ATOM 626 N N . LYS A 1 79 ? -3.652 -2.224 -13.573 1.00 94.19 79 LYS A N 1
ATOM 627 C CA . LYS A 1 79 ? -3.075 -2.777 -12.348 1.00 94.19 79 LYS A CA 1
ATOM 628 C C . LYS A 1 79 ? -3.715 -2.147 -11.116 1.00 94.19 79 LYS A C 1
ATOM 630 O O . LYS A 1 79 ? -4.160 -1.003 -11.167 1.00 94.19 79 LYS A O 1
ATOM 635 N N . GLY A 1 80 ? -3.739 -2.896 -10.019 1.00 91.50 80 GLY A N 1
ATOM 636 C CA . GLY A 1 80 ? -4.298 -2.448 -8.745 1.00 91.50 80 GLY A CA 1
ATOM 637 C C . GLY A 1 80 ? -3.289 -2.532 -7.604 1.00 91.50 80 GLY A C 1
ATOM 638 O O . GLY A 1 80 ? -2.434 -3.418 -7.570 1.00 91.50 80 GLY A O 1
ATOM 639 N N . SER A 1 81 ? -3.407 -1.619 -6.646 1.00 91.50 81 SER A N 1
ATOM 640 C CA . SER A 1 81 ? -2.755 -1.719 -5.339 1.00 91.50 81 SER A CA 1
ATOM 641 C C . SER A 1 81 ? -3.671 -1.174 -4.244 1.00 91.50 81 SER A C 1
ATOM 643 O O . SER A 1 81 ? -4.690 -0.557 -4.540 1.00 91.50 81 SER A O 1
ATOM 645 N N . ILE A 1 82 ? -3.334 -1.425 -2.980 1.00 91.25 82 ILE A N 1
ATOM 646 C CA . ILE A 1 82 ? -4.097 -0.940 -1.825 1.00 91.25 82 ILE A CA 1
ATOM 647 C C . ILE A 1 82 ? -3.287 0.153 -1.136 1.00 91.25 82 ILE A C 1
ATOM 649 O O . ILE A 1 82 ? -2.109 -0.042 -0.830 1.00 91.25 82 ILE A O 1
ATOM 653 N N . ILE A 1 83 ? -3.938 1.277 -0.854 1.00 89.75 83 ILE A N 1
ATOM 654 C CA . ILE A 1 83 ? -3.387 2.380 -0.074 1.00 89.75 83 ILE A CA 1
ATOM 655 C C . ILE A 1 83 ? -4.282 2.595 1.144 1.00 89.75 83 ILE A C 1
ATOM 657 O O . ILE A 1 83 ? -5.504 2.658 1.028 1.00 89.75 83 ILE A O 1
ATOM 661 N N . ILE A 1 84 ? -3.657 2.720 2.313 1.00 90.06 84 ILE A N 1
ATOM 662 C CA . ILE A 1 84 ? -4.329 3.070 3.564 1.00 90.06 84 ILE A CA 1
ATOM 663 C C . ILE A 1 84 ? -3.878 4.478 3.935 1.00 90.06 84 ILE A C 1
ATOM 665 O O . ILE A 1 84 ? -2.686 4.719 4.146 1.00 90.06 84 ILE A O 1
ATOM 669 N N . LEU A 1 85 ? -4.822 5.412 3.972 1.00 87.38 85 LEU A N 1
ATOM 670 C CA . LEU A 1 85 ? -4.569 6.817 4.264 1.00 87.38 85 LEU A CA 1
ATOM 671 C C . LEU A 1 85 ? -5.023 7.149 5.682 1.00 87.38 85 LEU A C 1
ATOM 673 O O . LEU A 1 85 ? -6.041 6.650 6.153 1.00 87.38 85 LEU A O 1
ATOM 677 N N . LEU A 1 86 ? -4.259 8.020 6.340 1.00 83.62 86 LEU A N 1
ATOM 678 C CA . LEU A 1 86 ? -4.653 8.653 7.594 1.00 83.62 86 LEU A CA 1
ATOM 679 C C . LEU A 1 86 ? -5.182 10.052 7.270 1.00 83.62 86 LEU A C 1
ATOM 681 O O . LEU A 1 86 ? -4.466 10.837 6.642 1.00 83.62 86 LEU A O 1
ATOM 685 N N . ARG A 1 87 ? -6.425 10.332 7.654 1.00 67.38 87 ARG A N 1
ATOM 686 C CA . ARG A 1 87 ? -7.135 11.583 7.389 1.00 67.38 87 ARG A CA 1
ATOM 687 C C . ARG A 1 87 ? -7.131 12.527 8.586 1.00 67.38 87 ARG A C 1
ATOM 689 O O . ARG A 1 87 ? -7.148 12.034 9.732 1.00 67.38 87 ARG A O 1
#

Secondary structure (DSSP, 8-state):
-HHHHHHHHHHHHH-HHHHHHHHHTS--TTTT--GGGSPBHHHHHHHHHHTHHHHHHHHTTSTTS-EEEEEE-SSSTTB-EEEEEE-

pLDDT: mean 81.33, std 12.13, range [59.34, 97.31]